Protein AF-A0A1Q7CEX9-F1 (afdb_monomer)

pLDDT: mean 80.04, std 9.86, range [51.94, 96.25]

Sequence (134 aa):
MFSAMLLAISIVALSQFALYYWRAVLAGVAAQPVSDRVLVAAQVENGRLTPQHFQTLAGLHDLTPDLYPNRSGLGLVRAYYRLIQGLDAFLGERIPSLAVWSERERVLCARYAAVQVDRRLQANLDLAASLRSC

Structure (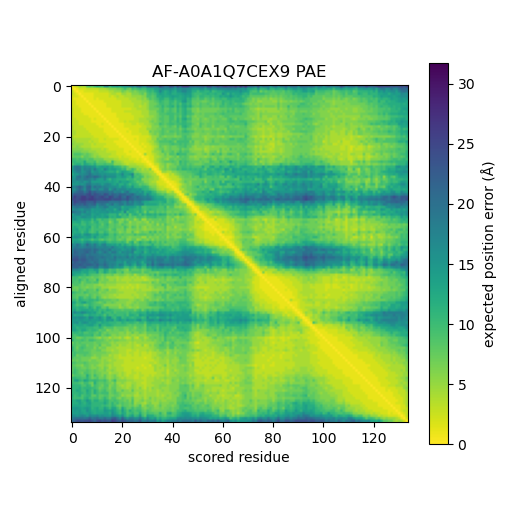mmCIF, N/CA/C/O backbone):
data_AF-A0A1Q7CEX9-F1
#
_entry.id   AF-A0A1Q7CEX9-F1
#
loop_
_atom_site.group_PDB
_atom_site.id
_atom_site.type_symbol
_atom_site.label_atom_id
_atom_site.label_alt_id
_atom_site.label_comp_id
_atom_site.label_asym_id
_atom_site.label_entity_id
_atom_site.label_seq_id
_atom_site.pdbx_PDB_ins_code
_atom_site.Cartn_x
_atom_site.Cartn_y
_atom_site.Cartn_z
_atom_site.occupancy
_atom_site.B_iso_or_equiv
_atom_site.auth_seq_id
_atom_site.auth_comp_id
_atom_site.auth_asym_id
_atom_site.auth_atom_id
_atom_site.pdbx_PDB_model_num
ATOM 1 N N . MET A 1 1 ? 29.657 16.427 -20.398 1.00 74.06 1 MET A N 1
ATOM 2 C CA . MET A 1 1 ? 29.414 14.979 -20.599 1.00 74.06 1 MET A CA 1
ATOM 3 C C . MET A 1 1 ? 29.474 14.207 -19.281 1.00 74.06 1 MET A C 1
ATOM 5 O O . MET A 1 1 ? 28.449 13.683 -18.873 1.00 74.06 1 MET A O 1
ATOM 9 N N . PHE A 1 2 ? 30.599 14.220 -18.556 1.00 90.31 2 PHE A N 1
ATOM 10 C CA . PHE A 1 2 ? 30.759 13.473 -17.293 1.00 90.31 2 PHE A CA 1
ATOM 11 C C . PHE A 1 2 ? 29.749 13.851 -16.190 1.00 90.31 2 PHE A C 1
ATOM 13 O O . PHE A 1 2 ? 29.117 12.981 -15.603 1.00 90.31 2 PHE A O 1
ATOM 20 N N . SER A 1 3 ? 29.514 15.150 -15.970 1.00 92.62 3 SER A N 1
ATOM 21 C CA . SER A 1 3 ? 28.517 15.621 -14.992 1.00 92.62 3 SER A CA 1
ATOM 22 C C . SER A 1 3 ? 27.091 15.145 -15.311 1.00 92.62 3 SER A C 1
ATOM 24 O O . SER A 1 3 ? 26.377 14.720 -14.408 1.00 92.62 3 SER A O 1
ATOM 26 N N . ALA A 1 4 ? 26.698 15.126 -16.590 1.00 94.25 4 ALA A N 1
ATOM 27 C CA . ALA A 1 4 ? 25.381 14.637 -17.001 1.00 94.25 4 ALA A CA 1
ATOM 28 C C . ALA A 1 4 ? 25.223 13.126 -16.750 1.00 94.25 4 ALA A C 1
ATOM 30 O O . ALA A 1 4 ? 24.164 12.686 -16.312 1.00 94.25 4 ALA A O 1
ATOM 31 N N . MET A 1 5 ? 26.283 12.338 -16.965 1.00 95.44 5 MET A N 1
ATOM 32 C CA . MET A 1 5 ? 26.288 10.904 -16.652 1.00 95.44 5 MET A CA 1
ATOM 33 C C . MET A 1 5 ? 26.178 10.646 -15.148 1.00 95.44 5 MET A C 1
ATOM 35 O O . MET A 1 5 ? 25.367 9.822 -14.732 1.00 95.44 5 MET A O 1
ATOM 39 N N . LEU A 1 6 ? 26.937 11.378 -14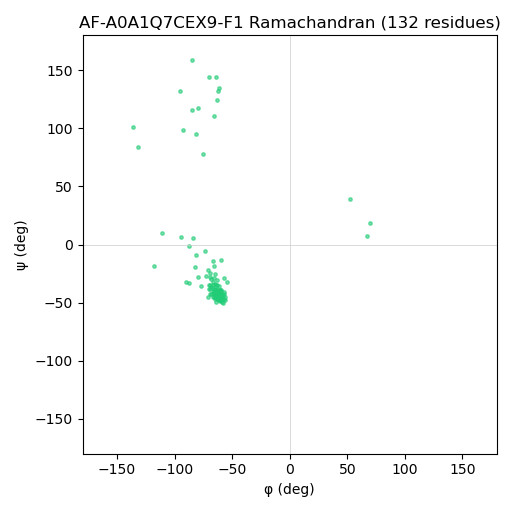.326 1.00 95.69 6 LEU A N 1
ATOM 40 C CA . LEU A 1 6 ? 26.837 11.270 -12.869 1.00 95.69 6 LEU A CA 1
ATOM 41 C C . LEU A 1 6 ? 25.445 11.651 -12.363 1.00 95.69 6 LEU A C 1
ATOM 43 O O . LEU A 1 6 ? 24.894 10.956 -11.510 1.00 95.69 6 LEU A O 1
ATOM 47 N N . LEU A 1 7 ? 24.858 12.718 -12.911 1.00 95.06 7 LEU A N 1
ATOM 48 C CA . LEU A 1 7 ? 23.496 13.127 -12.581 1.00 95.06 7 LEU A CA 1
ATOM 49 C C . LEU A 1 7 ? 22.489 12.025 -12.936 1.00 95.06 7 LEU A C 1
ATOM 51 O O . LEU A 1 7 ? 21.671 11.658 -12.097 1.00 95.06 7 LEU A O 1
ATOM 55 N N . ALA A 1 8 ? 22.582 11.453 -14.139 1.00 96.00 8 ALA A N 1
ATOM 56 C CA . ALA A 1 8 ? 21.698 10.376 -14.577 1.00 96.00 8 ALA A CA 1
ATOM 57 C C . ALA A 1 8 ? 21.804 9.139 -13.671 1.00 96.00 8 ALA A C 1
ATOM 59 O O . ALA A 1 8 ? 20.785 8.628 -13.211 1.00 96.00 8 ALA A O 1
ATOM 60 N N . ILE A 1 9 ? 23.024 8.696 -13.351 1.00 95.56 9 ILE A N 1
ATOM 61 C CA . ILE A 1 9 ? 23.251 7.556 -12.450 1.00 95.56 9 ILE A CA 1
ATOM 62 C C . ILE A 1 9 ? 22.683 7.851 -11.059 1.00 95.56 9 ILE A C 1
ATOM 64 O O . ILE A 1 9 ? 22.029 6.993 -10.472 1.00 95.56 9 ILE A O 1
ATOM 68 N N . SER A 1 10 ? 22.873 9.070 -10.554 1.00 95.25 10 SER A N 1
ATOM 69 C CA . SER A 1 10 ? 22.363 9.477 -9.241 1.00 95.25 10 SER A CA 1
ATOM 70 C C . SER A 1 10 ? 20.834 9.465 -9.201 1.00 95.25 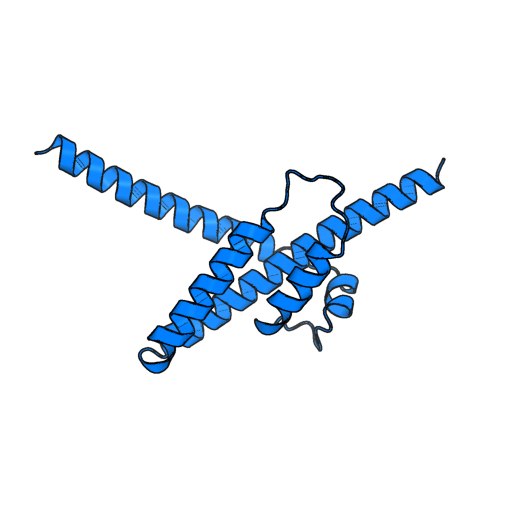10 SER A C 1
ATOM 72 O O . SER A 1 10 ? 20.251 8.966 -8.243 1.00 95.25 10 SER A O 1
ATOM 74 N N . ILE A 1 11 ? 20.173 9.951 -10.257 1.00 96.25 11 ILE A N 1
ATOM 75 C CA . ILE A 1 11 ? 18.708 9.916 -10.388 1.00 96.25 11 ILE A CA 1
ATOM 76 C C . ILE A 1 11 ? 18.202 8.468 -10.436 1.00 96.25 11 ILE A C 1
ATOM 78 O O . ILE A 1 11 ? 17.238 8.120 -9.749 1.00 96.25 11 ILE A O 1
ATOM 82 N N . VAL A 1 12 ? 18.857 7.600 -11.210 1.00 95.88 12 VAL A N 1
ATOM 83 C CA . VAL A 1 12 ? 18.494 6.177 -11.286 1.00 95.88 12 VAL A CA 1
ATOM 84 C C . VAL A 1 12 ? 18.686 5.495 -9.928 1.00 95.88 12 VAL A C 1
ATOM 86 O O . VAL A 1 12 ? 17.789 4.800 -9.463 1.00 95.88 12 VAL A O 1
ATOM 89 N N . ALA A 1 13 ? 19.801 5.739 -9.243 1.00 94.50 13 ALA A N 1
ATOM 90 C CA . ALA A 1 13 ? 20.061 5.163 -7.927 1.00 94.50 13 ALA A CA 1
ATOM 91 C C . ALA A 1 13 ? 19.054 5.651 -6.868 1.00 94.50 13 ALA A C 1
ATOM 93 O O . ALA A 1 13 ? 18.508 4.844 -6.116 1.00 94.50 13 ALA A O 1
ATOM 94 N N . LEU A 1 14 ? 18.753 6.954 -6.840 1.00 94.69 14 LEU A N 1
ATOM 95 C CA . LEU A 1 14 ? 17.771 7.537 -5.919 1.00 94.69 14 LEU A CA 1
ATOM 96 C C . LEU A 1 14 ? 16.360 7.003 -6.171 1.00 94.69 14 LEU A C 1
ATOM 98 O O . LEU A 1 14 ? 15.654 6.672 -5.221 1.00 94.69 14 LEU A O 1
ATOM 102 N N . SER A 1 15 ? 15.950 6.885 -7.435 1.00 92.69 15 SER A N 1
ATOM 103 C CA . SER A 1 15 ? 14.636 6.332 -7.779 1.00 92.69 15 SER A CA 1
ATOM 104 C C . SER A 1 15 ? 14.518 4.855 -7.401 1.00 92.69 15 SER A C 1
ATOM 106 O O . SER A 1 15 ? 13.513 4.463 -6.808 1.00 92.69 15 SER A O 1
ATOM 108 N N . GLN A 1 16 ? 15.555 4.046 -7.645 1.00 92.06 16 GLN A N 1
ATOM 109 C CA . GLN A 1 16 ? 15.599 2.656 -7.184 1.00 92.06 16 GLN A CA 1
ATOM 110 C C . GLN A 1 16 ? 15.482 2.571 -5.661 1.00 92.06 16 GLN A C 1
ATOM 112 O O . GLN A 1 16 ? 14.635 1.838 -5.153 1.00 92.06 16 GLN A O 1
ATOM 117 N N . PHE A 1 17 ? 16.285 3.351 -4.932 1.00 93.00 17 PHE A N 1
ATOM 118 C CA . PHE A 1 17 ? 16.232 3.388 -3.473 1.00 93.00 17 PHE A CA 1
ATOM 119 C C . PHE A 1 17 ? 14.837 3.769 -2.967 1.00 93.00 17 PHE A C 1
ATOM 121 O O . PHE A 1 17 ? 14.290 3.078 -2.111 1.00 93.00 17 PHE A O 1
ATOM 128 N N . ALA A 1 18 ? 14.233 4.816 -3.532 1.00 88.06 18 ALA A N 1
ATOM 129 C CA . ALA A 1 18 ? 12.900 5.266 -3.151 1.00 88.06 18 ALA A CA 1
ATOM 130 C C . ALA A 1 18 ? 11.838 4.175 -3.368 1.00 88.06 18 ALA A C 1
ATOM 132 O O . ALA A 1 18 ? 11.019 3.934 -2.482 1.00 88.06 18 ALA A O 1
ATOM 133 N N . LEU A 1 19 ? 11.878 3.476 -4.508 1.00 86.81 19 LEU A N 1
ATOM 134 C CA . LEU A 1 19 ? 10.951 2.384 -4.813 1.00 86.81 19 LEU A CA 1
ATOM 135 C C . LEU A 1 19 ? 11.126 1.198 -3.857 1.00 86.81 19 LEU A C 1
ATOM 137 O O . LEU A 1 19 ? 10.138 0.696 -3.320 1.00 86.81 19 LEU A O 1
ATOM 141 N N . TYR A 1 20 ? 12.364 0.765 -3.608 1.00 88.25 20 TYR A N 1
ATOM 142 C CA . TYR A 1 20 ? 12.632 -0.343 -2.690 1.00 88.25 20 TYR A CA 1
ATOM 143 C C . TYR A 1 20 ? 12.263 0.001 -1.250 1.00 88.25 20 TYR A C 1
ATOM 145 O O . TYR A 1 20 ? 11.634 -0.813 -0.573 1.00 88.25 20 TYR A O 1
ATOM 153 N N . TYR A 1 21 ? 12.597 1.211 -0.800 1.00 88.38 21 TYR A N 1
ATOM 154 C CA . TYR A 1 21 ? 12.232 1.701 0.523 1.00 88.38 21 TYR A CA 1
ATOM 155 C C . TYR A 1 21 ? 10.712 1.754 0.693 1.00 88.38 21 TYR A C 1
ATOM 157 O O . TYR A 1 21 ? 10.181 1.209 1.659 1.00 88.38 21 TYR A O 1
ATOM 165 N N . TRP A 1 22 ? 9.997 2.330 -0.277 1.00 84.50 22 TRP A N 1
ATOM 166 C CA . TRP A 1 22 ? 8.535 2.374 -0.269 1.00 84.50 22 TRP A CA 1
ATOM 167 C C . TRP A 1 22 ? 7.926 0.974 -0.163 1.00 84.50 22 TRP A C 1
ATOM 169 O O . TRP A 1 22 ? 7.063 0.730 0.682 1.00 84.50 22 TRP A O 1
ATOM 179 N N . ARG A 1 23 ? 8.408 0.027 -0.976 1.00 84.75 23 ARG A N 1
ATOM 180 C CA . ARG A 1 23 ? 7.911 -1.354 -0.962 1.00 84.75 23 ARG A CA 1
ATOM 181 C C . ARG A 1 23 ? 8.204 -2.055 0.363 1.00 84.75 23 ARG A C 1
ATOM 183 O O . ARG A 1 23 ? 7.356 -2.791 0.860 1.00 84.75 23 ARG A O 1
ATOM 190 N N . ALA A 1 24 ? 9.372 -1.803 0.954 1.00 86.19 24 ALA A N 1
ATOM 191 C CA . ALA A 1 24 ? 9.735 -2.326 2.267 1.00 86.19 24 ALA A CA 1
ATOM 192 C C . ALA A 1 24 ? 8.815 -1.779 3.369 1.00 86.19 24 ALA A C 1
ATOM 194 O O . ALA A 1 24 ? 8.343 -2.548 4.202 1.00 86.19 24 ALA A O 1
ATOM 195 N N . VAL A 1 25 ? 8.491 -0.482 3.343 1.00 85.00 25 VAL A N 1
ATOM 196 C CA . VAL A 1 25 ? 7.532 0.128 4.278 1.00 85.00 25 VAL A CA 1
ATOM 197 C C . VAL A 1 25 ? 6.133 -0.462 4.095 1.00 85.00 25 VAL A C 1
ATOM 199 O O . VAL A 1 25 ? 5.493 -0.829 5.079 1.00 85.00 25 VAL A O 1
ATOM 202 N N . LEU A 1 26 ? 5.663 -0.604 2.852 1.00 82.81 26 LEU A N 1
ATOM 203 C CA . LEU A 1 26 ? 4.348 -1.174 2.549 1.00 82.81 26 LEU A CA 1
ATOM 204 C C . LEU A 1 26 ? 4.245 -2.618 3.057 1.00 82.81 26 LEU A C 1
ATOM 206 O O . LEU A 1 26 ? 3.295 -2.954 3.764 1.00 82.81 26 LEU A O 1
ATOM 210 N N . ALA A 1 27 ? 5.255 -3.443 2.772 1.00 84.38 27 ALA A N 1
ATOM 211 C CA . ALA A 1 27 ? 5.338 -4.814 3.264 1.00 84.38 27 ALA A CA 1
ATOM 212 C C . ALA A 1 27 ? 5.451 -4.879 4.796 1.00 84.38 27 ALA A C 1
ATOM 214 O O . ALA A 1 27 ? 4.814 -5.726 5.418 1.00 84.38 27 ALA A O 1
ATOM 215 N N . GLY A 1 28 ? 6.207 -3.967 5.411 1.00 82.62 28 GLY A N 1
ATOM 216 C CA . GLY A 1 28 ? 6.353 -3.880 6.863 1.00 82.62 28 GLY A CA 1
ATOM 217 C C . GLY A 1 28 ? 5.040 -3.543 7.569 1.00 82.62 28 GLY A C 1
ATOM 218 O O . GLY A 1 28 ? 4.703 -4.168 8.570 1.00 82.62 28 GLY A O 1
ATOM 219 N N . VAL A 1 29 ? 4.253 -2.612 7.023 1.00 81.00 29 VAL A N 1
ATOM 220 C CA . VAL A 1 29 ? 2.912 -2.310 7.547 1.00 81.00 29 VAL A CA 1
ATOM 221 C C . VAL A 1 29 ? 1.962 -3.481 7.304 1.00 81.00 29 VAL A C 1
ATOM 223 O O . VAL A 1 29 ? 1.240 -3.866 8.213 1.00 81.00 29 VAL A O 1
ATOM 226 N N . ALA A 1 30 ? 1.995 -4.100 6.122 1.00 78.31 30 ALA A N 1
ATOM 227 C CA . ALA A 1 30 ? 1.164 -5.262 5.799 1.00 78.31 30 ALA A CA 1
ATOM 228 C C . ALA A 1 30 ? 1.495 -6.523 6.626 1.00 78.31 30 ALA A C 1
ATOM 230 O O . ALA A 1 30 ? 0.683 -7.446 6.672 1.00 78.31 30 ALA A O 1
ATOM 231 N N . ALA A 1 31 ? 2.674 -6.584 7.252 1.00 79.06 31 ALA A N 1
ATOM 232 C CA . ALA A 1 31 ? 3.074 -7.659 8.158 1.00 79.06 31 ALA A CA 1
ATOM 233 C C . ALA A 1 31 ? 2.528 -7.486 9.585 1.00 79.06 31 ALA A C 1
ATOM 235 O O . ALA A 1 31 ? 2.664 -8.396 10.403 1.00 79.06 31 ALA A O 1
ATOM 236 N N . GLN A 1 32 ? 1.929 -6.336 9.904 1.00 78.75 32 GLN A N 1
ATOM 237 C CA . GLN A 1 32 ? 1.341 -6.111 11.219 1.00 78.75 32 GLN A CA 1
ATOM 238 C C . GLN A 1 32 ? 0.084 -6.967 11.408 1.00 78.75 32 GLN A C 1
ATOM 240 O O . GLN A 1 32 ? -0.662 -7.182 10.447 1.00 78.75 32 GLN A O 1
ATOM 245 N N . PRO A 1 33 ? -0.157 -7.468 12.633 1.00 69.88 33 PRO A N 1
ATOM 246 C CA . PRO A 1 33 ? -1.352 -8.245 12.917 1.00 69.88 33 PRO A CA 1
ATOM 247 C C . PRO A 1 33 ? -2.592 -7.371 12.707 1.00 69.88 33 PRO A C 1
ATOM 249 O O . PRO A 1 33 ? -2.648 -6.237 13.179 1.00 69.88 33 PRO A O 1
ATOM 252 N N . VAL A 1 34 ? -3.570 -7.909 11.982 1.00 70.50 34 VAL A N 1
ATOM 253 C CA . VAL A 1 34 ? -4.884 -7.290 11.772 1.00 70.50 34 VAL A CA 1
ATOM 254 C C . VAL A 1 34 ? -5.838 -7.876 12.804 1.00 70.50 34 VAL A C 1
ATOM 256 O O . VAL A 1 34 ? -5.871 -9.097 12.960 1.00 70.50 34 VAL A O 1
ATOM 259 N N . SER A 1 35 ? -6.615 -7.042 13.499 1.00 71.00 35 SER A N 1
ATOM 260 C CA . SER A 1 35 ? -7.616 -7.548 14.441 1.00 71.00 35 SER A CA 1
ATOM 261 C C . SER A 1 35 ? -8.718 -8.368 13.751 1.00 71.00 35 SER A C 1
ATOM 263 O O . SER A 1 35 ? -9.183 -8.035 12.654 1.00 71.00 35 SER A O 1
ATOM 265 N N . ASP A 1 36 ? -9.202 -9.416 14.428 1.00 68.19 36 ASP A N 1
ATOM 266 C CA . ASP A 1 36 ? -10.283 -10.278 13.921 1.00 68.19 36 ASP A CA 1
ATOM 267 C C . ASP A 1 36 ? -11.561 -9.490 13.597 1.00 68.19 36 ASP A C 1
ATOM 269 O O . ASP A 1 36 ? -12.304 -9.839 12.684 1.00 68.19 36 ASP A O 1
ATOM 273 N N . ARG A 1 37 ? -11.798 -8.369 14.290 1.00 66.56 37 ARG A N 1
ATOM 274 C CA . ARG A 1 37 ? -12.960 -7.498 14.054 1.00 66.56 37 ARG A CA 1
ATOM 275 C C . ARG A 1 37 ? -12.946 -6.886 12.656 1.00 66.56 37 ARG A C 1
ATOM 277 O O . ARG A 1 37 ? -13.997 -6.791 12.027 1.00 66.56 37 ARG A O 1
ATOM 284 N N . VAL A 1 38 ? -11.772 -6.502 12.157 1.00 67.38 38 VAL A N 1
ATOM 285 C CA . VAL A 1 38 ? -11.622 -5.929 10.811 1.00 67.38 38 VAL A CA 1
ATOM 286 C C . VAL A 1 38 ? -11.683 -7.012 9.740 1.00 67.38 38 VAL A C 1
ATOM 288 O O . VAL A 1 38 ? -12.274 -6.790 8.686 1.00 67.38 38 VAL A O 1
ATOM 291 N N . LEU A 1 39 ? -11.146 -8.200 10.021 1.00 68.06 39 LEU A N 1
ATOM 292 C CA . LEU A 1 39 ? -11.259 -9.363 9.134 1.00 68.06 39 LEU A CA 1
ATOM 293 C C . LEU A 1 39 ? -12.721 -9.804 8.956 1.00 68.06 39 LEU A C 1
ATOM 295 O O . LEU A 1 39 ? -13.154 -10.044 7.828 1.00 68.06 39 LEU A O 1
ATOM 299 N N . VAL A 1 40 ? -13.500 -9.825 10.042 1.00 68.50 40 VAL A N 1
ATOM 300 C CA . VAL A 1 40 ? -14.944 -10.113 10.014 1.00 68.50 40 VAL A CA 1
ATOM 301 C C . VAL A 1 40 ? -15.717 -9.005 9.291 1.00 68.50 40 VAL A C 1
ATOM 303 O O . VAL A 1 40 ? -16.540 -9.304 8.428 1.00 68.50 40 VAL A O 1
ATOM 306 N N . ALA A 1 41 ? -15.429 -7.728 9.575 1.00 63.66 41 ALA A N 1
ATOM 307 C CA . ALA A 1 41 ? -16.088 -6.595 8.915 1.00 63.66 41 ALA A CA 1
ATOM 308 C C . ALA A 1 41 ? -15.810 -6.534 7.402 1.00 63.66 41 ALA A C 1
ATOM 310 O O . ALA A 1 41 ? -16.658 -6.095 6.629 1.00 63.66 41 ALA A O 1
ATOM 311 N N . ALA A 1 42 ? -14.641 -7.004 6.969 1.00 62.47 42 ALA A N 1
ATOM 312 C CA . ALA A 1 42 ? -14.261 -7.093 5.563 1.00 62.47 42 ALA A CA 1
ATOM 313 C C . ALA A 1 42 ? -14.777 -8.362 4.854 1.00 62.47 42 ALA A C 1
ATOM 315 O O . ALA A 1 42 ? -14.425 -8.587 3.694 1.00 62.47 42 ALA A O 1
ATOM 316 N N . GLN A 1 43 ? -15.594 -9.177 5.539 1.00 60.28 43 GLN A N 1
ATOM 317 C CA . GLN A 1 43 ? -16.114 -10.461 5.057 1.00 60.28 43 GLN A CA 1
ATOM 318 C C . GLN A 1 43 ? -15.009 -11.399 4.546 1.00 60.28 43 GLN A C 1
ATOM 320 O O . GLN A 1 43 ? -15.162 -12.077 3.530 1.00 60.28 43 GLN A O 1
ATOM 325 N N . VAL A 1 44 ? -13.863 -11.426 5.232 1.00 63.44 44 VAL A N 1
ATOM 326 C CA . VAL A 1 44 ? -12.761 -12.323 4.875 1.00 63.44 44 VAL A CA 1
ATOM 327 C C . VAL A 1 44 ? -13.057 -13.707 5.447 1.00 63.44 44 VAL A C 1
ATOM 329 O O . VAL A 1 44 ? -12.750 -14.002 6.602 1.00 63.44 44 VAL A O 1
ATOM 332 N N . GLU A 1 45 ? -13.648 -14.576 4.630 1.00 51.94 45 GLU A N 1
ATOM 333 C CA . GLU A 1 45 ? -13.824 -15.989 4.965 1.00 51.94 45 GLU A CA 1
ATOM 334 C C . GLU A 1 45 ? -12.441 -16.657 5.115 1.00 51.94 45 GLU A C 1
ATOM 336 O O . GLU A 1 45 ? -11.598 -16.610 4.217 1.00 51.94 45 GLU A O 1
ATOM 341 N N . ASN A 1 46 ? -12.183 -17.281 6.269 1.00 53.25 46 ASN A N 1
ATOM 342 C CA . ASN A 1 46 ? -10.962 -18.047 6.582 1.00 53.25 46 ASN A CA 1
ATOM 343 C C . ASN A 1 46 ? -9.649 -17.252 6.752 1.00 53.25 46 ASN A C 1
ATOM 345 O O . ASN A 1 46 ? -8.567 -17.832 6.655 1.00 53.25 46 ASN A O 1
ATOM 349 N N . GLY A 1 47 ? -9.697 -15.934 6.980 1.00 59.28 47 GLY A N 1
ATOM 350 C CA . GLY A 1 47 ? -8.488 -15.124 7.225 1.00 59.28 47 GLY A CA 1
ATOM 351 C C . GLY A 1 47 ? -7.545 -14.985 6.015 1.00 59.28 47 GLY A C 1
ATOM 352 O O . GLY A 1 47 ? -6.447 -14.429 6.128 1.00 59.28 47 GLY A O 1
ATOM 353 N N . ARG A 1 48 ? -7.956 -15.469 4.834 1.00 61.12 48 ARG A N 1
ATOM 354 C CA . ARG A 1 48 ? -7.200 -15.353 3.582 1.00 61.12 48 ARG A CA 1
ATOM 355 C C . ARG A 1 48 ? -7.643 -14.106 2.830 1.00 61.12 48 ARG A C 1
ATOM 357 O O . ARG A 1 48 ? -8.634 -14.109 2.113 1.00 61.12 48 ARG A O 1
ATOM 364 N N . LEU A 1 49 ? -6.866 -13.039 2.969 1.00 68.00 49 LEU A N 1
ATOM 365 C CA . LEU A 1 49 ? -7.052 -11.813 2.196 1.00 68.00 49 LEU A CA 1
ATOM 366 C C . LEU A 1 49 ? -6.773 -12.078 0.711 1.00 68.00 49 LEU A C 1
ATOM 368 O O . LEU A 1 49 ? -5.634 -12.315 0.316 1.00 68.00 49 LEU A O 1
ATOM 372 N N . THR A 1 50 ? -7.824 -12.035 -0.099 1.00 72.88 50 THR A N 1
ATOM 373 C CA . THR A 1 50 ? -7.759 -11.950 -1.560 1.00 72.88 50 THR A CA 1
ATOM 374 C C . THR A 1 50 ? -7.619 -10.491 -2.031 1.00 72.88 50 THR A C 1
ATOM 376 O O . THR A 1 50 ? -7.999 -9.560 -1.310 1.00 72.88 50 THR A O 1
ATOM 379 N N . PRO A 1 51 ? -7.114 -10.253 -3.256 1.00 69.75 51 PRO A N 1
ATOM 380 C CA . PRO A 1 51 ? -7.015 -8.915 -3.848 1.00 69.75 51 PRO A CA 1
ATOM 381 C C . PRO A 1 51 ? -8.335 -8.149 -3.891 1.00 69.75 51 PRO A C 1
ATOM 383 O O . PRO A 1 51 ? -8.351 -6.924 -3.807 1.00 69.75 51 PRO A O 1
ATOM 386 N N . GLN A 1 52 ? -9.445 -8.870 -4.049 1.00 73.12 52 GLN A N 1
ATOM 387 C CA . GLN A 1 52 ? -10.777 -8.305 -4.253 1.00 73.12 52 GLN A CA 1
ATOM 388 C C . GLN A 1 52 ? -11.258 -7.549 -3.007 1.00 73.12 52 GLN A C 1
ATOM 390 O O . GLN A 1 52 ? -11.885 -6.497 -3.132 1.00 73.12 52 GLN A O 1
ATOM 395 N N . HIS A 1 53 ? -10.850 -7.991 -1.811 1.00 75.56 53 HIS A N 1
ATOM 396 C CA . HIS A 1 53 ? -11.182 -7.306 -0.560 1.00 75.56 53 HIS A CA 1
ATOM 397 C C . HIS A 1 53 ? -10.523 -5.931 -0.423 1.00 75.56 53 HIS A C 1
ATOM 399 O O . HIS A 1 53 ? -10.947 -5.155 0.430 1.00 75.56 53 HIS A O 1
ATOM 405 N N . PHE A 1 54 ? -9.525 -5.581 -1.249 1.00 77.44 54 PHE A N 1
ATOM 406 C CA . PHE A 1 54 ? -8.921 -4.248 -1.202 1.00 77.44 54 PHE A CA 1
ATOM 407 C C . PHE A 1 54 ? -9.961 -3.144 -1.418 1.00 77.44 54 PHE A C 1
ATOM 409 O O . PHE A 1 54 ? -9.917 -2.134 -0.724 1.00 77.44 54 PHE A O 1
ATOM 416 N N . GLN A 1 55 ? -10.910 -3.325 -2.343 1.00 77.12 55 GLN A N 1
ATOM 417 C CA . GLN A 1 55 ? -11.935 -2.310 -2.607 1.00 77.12 55 GLN A CA 1
ATOM 418 C C . GLN A 1 55 ? -12.914 -2.176 -1.438 1.00 77.12 55 GLN A C 1
ATOM 420 O O . GLN A 1 55 ? -13.217 -1.058 -1.028 1.00 77.12 55 GLN A O 1
ATOM 425 N N . THR A 1 56 ? -13.339 -3.298 -0.855 1.00 78.50 56 THR A N 1
ATOM 426 C CA . THR A 1 56 ? -14.207 -3.322 0.330 1.00 78.50 56 THR A CA 1
ATOM 427 C C . THR A 1 56 ? -13.526 -2.667 1.531 1.00 78.50 56 THR A C 1
ATOM 429 O O . THR A 1 56 ? -14.113 -1.812 2.187 1.00 78.50 56 THR A O 1
ATOM 432 N N . LEU A 1 57 ? -12.255 -2.996 1.780 1.00 79.06 57 LEU A N 1
ATOM 433 C CA . LEU A 1 57 ? -11.447 -2.407 2.851 1.00 79.06 57 LEU A CA 1
ATOM 434 C C . LEU A 1 57 ? -11.175 -0.920 2.624 1.00 79.06 57 LEU A C 1
ATOM 436 O O . LEU A 1 57 ? -11.212 -0.130 3.562 1.00 79.06 57 LEU A O 1
ATOM 440 N N . ALA A 1 58 ? -10.927 -0.523 1.378 1.00 77.00 58 ALA A N 1
ATOM 441 C CA . ALA A 1 58 ? -10.769 0.872 1.003 1.00 77.00 58 ALA A CA 1
ATOM 442 C C . ALA A 1 58 ? -12.072 1.664 1.208 1.00 77.00 58 ALA A C 1
ATOM 444 O O . ALA A 1 58 ? -12.014 2.787 1.697 1.00 77.00 58 ALA A O 1
ATOM 445 N N . GLY A 1 59 ? -13.232 1.076 0.902 1.00 76.44 59 GLY A N 1
ATOM 446 C CA . GLY A 1 59 ? -14.535 1.672 1.205 1.00 76.44 59 GLY A CA 1
ATOM 447 C C . GLY A 1 59 ? -14.794 1.775 2.710 1.00 76.44 59 GLY A C 1
ATOM 448 O O . GLY A 1 59 ? -15.224 2.817 3.192 1.00 76.44 59 GLY A O 1
ATOM 449 N N . LEU A 1 60 ? -14.448 0.739 3.478 1.00 76.62 60 LEU A N 1
ATOM 450 C CA . LEU A 1 60 ? -14.552 0.748 4.940 1.00 76.62 60 LEU A CA 1
ATOM 451 C C . LEU A 1 60 ? -13.633 1.802 5.582 1.00 76.62 60 LEU A C 1
ATOM 453 O O . LEU A 1 60 ? -13.994 2.436 6.574 1.00 76.62 60 LEU A O 1
ATOM 457 N N . HIS A 1 61 ? -12.462 2.032 4.986 1.00 77.12 61 HIS A N 1
ATOM 458 C CA . HIS A 1 61 ? -11.556 3.108 5.373 1.00 77.12 61 HIS A CA 1
ATOM 459 C C . HIS A 1 61 ? -12.150 4.496 5.115 1.00 77.12 61 HIS A C 1
ATOM 461 O O . HIS A 1 61 ? -11.962 5.387 5.941 1.00 77.12 61 HIS A O 1
ATOM 467 N N . ASP A 1 62 ? -12.861 4.670 3.998 1.00 76.69 62 ASP A N 1
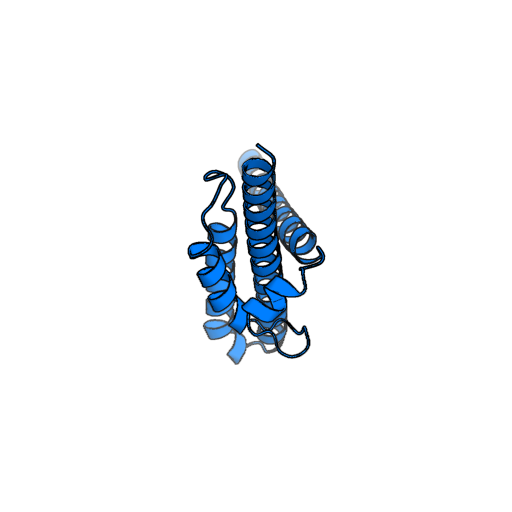ATOM 468 C CA . ASP A 1 62 ? -13.518 5.931 3.639 1.00 76.69 62 ASP A CA 1
ATOM 469 C C . ASP A 1 62 ? -14.761 6.191 4.523 1.00 76.69 62 ASP A C 1
ATOM 471 O O . ASP A 1 62 ? -15.100 7.342 4.787 1.00 76.69 62 ASP A O 1
ATOM 475 N N . LEU A 1 63 ? -15.406 5.133 5.034 1.00 75.25 63 LEU A N 1
ATOM 476 C CA . LEU A 1 63 ? -16.534 5.210 5.975 1.00 75.25 63 LEU A CA 1
ATOM 477 C C . LEU A 1 63 ? -16.106 5.463 7.430 1.00 75.25 63 LEU A C 1
ATOM 479 O O . LEU A 1 63 ? -16.879 6.024 8.205 1.00 75.25 63 LEU A O 1
ATOM 483 N N . THR A 1 64 ? -14.899 5.042 7.824 1.00 70.06 64 THR A N 1
ATOM 484 C CA . THR A 1 64 ? -14.390 5.260 9.186 1.00 70.06 64 THR A CA 1
ATOM 485 C C . THR A 1 64 ? -13.862 6.693 9.329 1.00 70.06 64 THR A C 1
ATOM 487 O O . THR A 1 64 ? -12.879 7.032 8.660 1.00 70.06 64 THR A O 1
ATOM 490 N N . PRO A 1 65 ? -14.445 7.533 10.209 1.00 68.00 65 PRO A N 1
ATOM 491 C CA . PRO A 1 65 ? -14.013 8.916 10.370 1.00 68.00 65 PRO A CA 1
ATOM 492 C C . PRO A 1 65 ? -12.555 8.989 10.838 1.00 68.00 65 PRO A C 1
ATOM 494 O O . PRO A 1 65 ? -12.122 8.259 11.736 1.00 68.00 65 PRO A O 1
ATOM 497 N N . ASP A 1 66 ? -11.790 9.870 10.193 1.00 70.06 66 ASP A N 1
ATOM 498 C CA . ASP A 1 66 ? -10.383 10.085 10.508 1.00 70.06 66 ASP A CA 1
ATOM 499 C C . ASP A 1 66 ? -10.249 11.085 11.660 1.00 70.06 66 ASP A C 1
ATOM 501 O O . ASP A 1 66 ? -10.606 12.253 11.519 1.00 70.06 66 ASP A O 1
ATOM 505 N N . LEU A 1 67 ? -9.710 10.637 12.796 1.00 65.38 67 LEU A N 1
ATOM 506 C CA . LEU A 1 67 ? -9.357 11.533 13.902 1.00 65.38 67 LEU A CA 1
ATOM 507 C C . LEU A 1 67 ? -8.131 12.398 13.568 1.00 65.38 67 LEU A C 1
ATOM 509 O O . LEU A 1 67 ? -7.933 13.442 14.185 1.00 65.38 67 LEU A O 1
ATOM 513 N N . TYR A 1 68 ? -7.298 11.973 12.608 1.00 66.31 68 TYR A N 1
ATOM 514 C CA . TYR A 1 68 ? -6.043 12.633 12.250 1.00 66.31 68 TYR A CA 1
ATOM 515 C C . TYR A 1 68 ? -5.935 12.811 10.726 1.00 66.31 68 TYR A C 1
ATOM 517 O O . TYR A 1 68 ? -5.244 12.030 10.065 1.00 66.31 68 TYR A O 1
ATOM 525 N N . PRO A 1 69 ? -6.523 13.884 10.158 1.00 59.91 69 PRO A N 1
ATOM 526 C CA . PRO A 1 69 ? -6.705 14.058 8.709 1.00 59.91 69 PRO A CA 1
ATOM 527 C C . PRO A 1 69 ? -5.409 14.068 7.878 1.00 59.91 69 PRO A C 1
ATOM 529 O O . PRO A 1 69 ? -5.453 13.939 6.658 1.00 59.91 69 PRO A O 1
ATOM 532 N N . ASN A 1 70 ? -4.238 14.188 8.512 1.00 57.28 70 ASN A N 1
ATOM 533 C CA . ASN A 1 70 ? -2.945 14.285 7.834 1.00 57.28 70 ASN A CA 1
ATOM 534 C C . ASN A 1 70 ? -2.202 12.937 7.676 1.00 57.28 70 ASN A C 1
ATOM 536 O O . ASN A 1 70 ? -1.046 12.918 7.263 1.00 57.28 70 ASN A O 1
ATOM 540 N N . ARG A 1 71 ? -2.819 11.797 8.036 1.00 59.34 71 ARG A N 1
ATOM 541 C CA . ARG A 1 71 ? -2.170 10.463 8.009 1.00 59.34 71 ARG A CA 1
ATOM 542 C C . ARG A 1 71 ? -2.698 9.496 6.940 1.00 59.34 71 ARG A C 1
ATOM 544 O O . ARG A 1 71 ? -2.326 8.320 6.948 1.00 59.34 71 ARG A O 1
ATOM 551 N N . SER A 1 72 ? -3.522 9.956 5.999 1.00 60.25 72 SER A N 1
ATOM 552 C CA . SER A 1 72 ? -4.143 9.089 4.985 1.00 60.25 72 SER A CA 1
ATOM 553 C C . SER A 1 72 ? -3.162 8.656 3.878 1.00 60.25 72 SER A C 1
ATOM 555 O O . SER A 1 72 ? -3.165 9.164 2.759 1.00 60.25 72 SER A O 1
ATOM 557 N N . GLY A 1 73 ? -2.307 7.672 4.178 1.00 65.81 73 GLY A N 1
ATOM 558 C CA . GLY A 1 73 ? -1.403 7.026 3.211 1.00 65.81 73 GLY A CA 1
ATOM 559 C C . GLY A 1 73 ? -2.104 6.079 2.226 1.00 65.81 73 GLY A C 1
ATOM 560 O O . GLY A 1 73 ? -1.478 5.569 1.2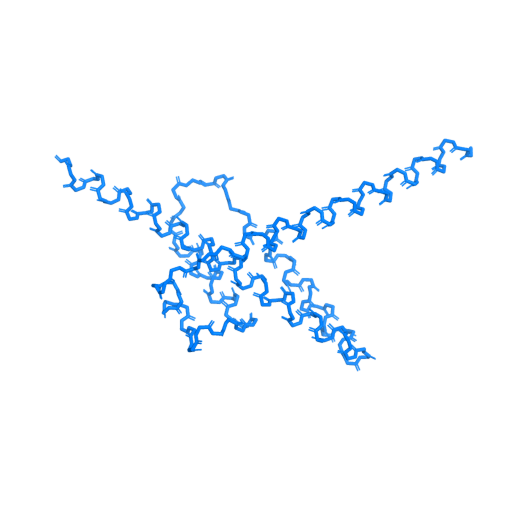95 1.00 65.81 73 GLY A O 1
ATOM 561 N N . LEU A 1 74 ? -3.410 5.843 2.400 1.00 77.44 74 LEU A N 1
ATOM 562 C CA . LEU A 1 74 ? -4.163 4.871 1.607 1.00 77.44 74 LEU A CA 1
ATOM 563 C C . LEU A 1 74 ? -4.347 5.316 0.147 1.00 77.44 74 LEU A C 1
ATOM 565 O O . LEU A 1 74 ? -4.481 4.469 -0.733 1.00 77.44 74 LEU A O 1
ATOM 569 N N . GLY A 1 75 ? -4.297 6.625 -0.130 1.00 78.44 75 GLY A N 1
ATOM 570 C CA . GLY A 1 75 ? -4.409 7.174 -1.486 1.00 78.44 75 GLY A CA 1
ATOM 571 C C . GLY A 1 75 ? -3.279 6.719 -2.417 1.00 78.44 75 GLY A C 1
ATOM 572 O O . GLY A 1 75 ? -3.544 6.266 -3.531 1.00 78.44 75 GLY A O 1
ATOM 573 N N . LEU A 1 76 ? -2.030 6.750 -1.937 1.00 80.12 76 LEU A N 1
ATOM 574 C CA . LEU A 1 76 ? -0.865 6.260 -2.688 1.00 80.12 76 LEU A CA 1
ATOM 575 C C . LEU A 1 76 ? -0.959 4.751 -2.944 1.00 80.12 76 LEU A C 1
ATOM 577 O O . LEU A 1 76 ? -0.718 4.295 -4.061 1.00 80.12 76 LEU A O 1
ATOM 581 N N . VAL A 1 77 ? -1.385 3.978 -1.941 1.00 83.31 77 VAL A N 1
ATOM 582 C CA . VAL A 1 77 ? -1.582 2.525 -2.084 1.00 83.31 77 VAL A CA 1
ATOM 583 C C . VAL A 1 77 ? -2.733 2.208 -3.047 1.00 83.31 77 VAL A C 1
ATOM 585 O O . VAL A 1 77 ? -2.634 1.269 -3.832 1.00 83.31 77 VAL A O 1
ATOM 588 N N . ARG A 1 78 ? -3.796 3.024 -3.075 1.00 82.88 78 ARG A N 1
ATOM 589 C CA . ARG A 1 78 ? -4.910 2.905 -4.032 1.00 82.88 78 ARG A CA 1
ATOM 590 C C . ARG A 1 78 ? -4.457 3.170 -5.468 1.00 82.88 78 ARG A C 1
ATOM 592 O O . ARG A 1 78 ? -4.847 2.426 -6.368 1.00 82.88 78 ARG A O 1
ATOM 599 N N . ALA A 1 79 ? -3.621 4.185 -5.686 1.00 83.19 79 ALA A N 1
ATOM 600 C CA . ALA A 1 79 ? -3.011 4.439 -6.990 1.00 83.19 79 ALA A CA 1
ATOM 601 C C . ALA A 1 79 ? -2.104 3.272 -7.417 1.00 83.19 79 ALA A C 1
ATOM 603 O O . ALA A 1 79 ? -2.207 2.794 -8.546 1.00 83.19 79 ALA A O 1
ATOM 604 N N . TYR A 1 80 ? -1.290 2.755 -6.493 1.00 85.19 80 TYR A N 1
ATOM 605 C CA . TYR A 1 80 ? -0.414 1.611 -6.741 1.00 85.19 80 TYR A CA 1
ATOM 606 C C . TYR A 1 80 ? -1.190 0.336 -7.105 1.00 85.19 80 TYR A C 1
ATOM 608 O O . TYR A 1 80 ? -0.880 -0.309 -8.104 1.00 85.19 80 TYR A O 1
ATOM 616 N N . TYR A 1 81 ? -2.262 0.020 -6.372 1.00 84.50 81 TYR A N 1
ATOM 617 C CA . TYR A 1 81 ? -3.139 -1.113 -6.674 1.00 84.50 81 TYR A CA 1
ATOM 618 C C . TYR A 1 81 ? -3.740 -1.017 -8.084 1.00 84.50 81 TYR A C 1
ATOM 620 O O . TYR A 1 81 ? -3.752 -2.004 -8.818 1.00 84.50 81 TYR A O 1
ATOM 628 N N . ARG A 1 82 ? -4.201 0.176 -8.491 1.00 85.69 82 ARG A N 1
ATOM 629 C CA . ARG A 1 82 ? -4.734 0.405 -9.845 1.00 85.69 82 ARG A CA 1
ATOM 630 C C . ARG A 1 82 ? -3.664 0.246 -10.923 1.00 85.69 82 ARG A C 1
ATOM 632 O O . ARG A 1 82 ? -3.960 -0.322 -11.969 1.00 85.69 82 ARG A O 1
ATOM 639 N N . LEU A 1 83 ? -2.438 0.709 -10.672 1.00 86.00 83 LEU A N 1
ATOM 640 C CA . LEU A 1 83 ? -1.317 0.521 -11.596 1.00 86.00 83 LEU A CA 1
ATOM 641 C C . LEU A 1 83 ? -0.989 -0.962 -11.784 1.00 86.00 83 LEU A C 1
ATOM 643 O O . LEU A 1 83 ? -0.868 -1.406 -12.920 1.00 86.00 83 LEU A O 1
ATOM 647 N N . ILE A 1 84 ? -0.904 -1.735 -10.697 1.00 85.94 84 ILE A N 1
ATOM 648 C CA . ILE A 1 84 ? -0.658 -3.182 -10.777 1.00 85.94 84 ILE A CA 1
ATOM 649 C C . ILE A 1 84 ? -1.800 -3.886 -11.505 1.00 85.94 84 ILE A C 1
ATOM 651 O O . ILE A 1 84 ? -1.543 -4.717 -12.365 1.00 85.94 84 ILE A O 1
ATOM 655 N N . GLN A 1 85 ? -3.052 -3.540 -11.198 1.00 85.12 85 GLN A N 1
ATOM 656 C CA . GLN A 1 85 ? -4.214 -4.111 -11.877 1.00 85.12 85 GLN A CA 1
ATOM 657 C C . GLN A 1 85 ? -4.211 -3.802 -13.381 1.00 85.12 85 GLN A C 1
ATOM 659 O O 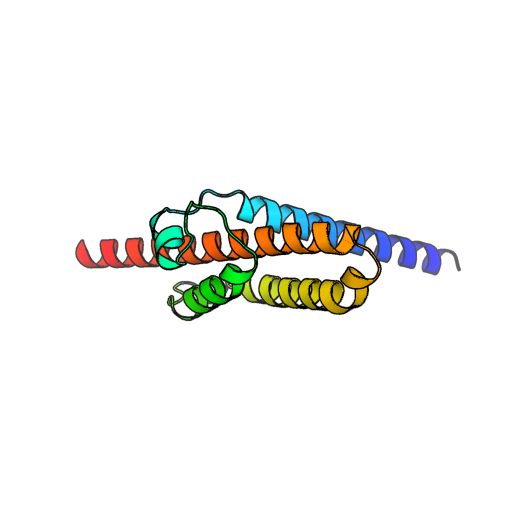. GLN A 1 85 ? -4.540 -4.671 -14.182 1.00 85.12 85 GLN A O 1
ATOM 664 N N . GLY A 1 86 ? -3.825 -2.584 -13.770 1.00 84.69 86 GLY A N 1
ATOM 665 C CA . GLY A 1 86 ? -3.652 -2.221 -15.174 1.00 84.69 86 GLY A CA 1
ATOM 666 C C . GLY A 1 86 ? -2.535 -3.030 -15.830 1.00 84.69 86 GLY A C 1
ATOM 667 O O . GLY A 1 86 ? -2.755 -3.641 -16.869 1.00 84.69 86 GLY A O 1
ATOM 668 N N . LEU A 1 87 ? -1.356 -3.092 -15.203 1.00 85.12 87 LEU A N 1
ATOM 669 C CA . LEU A 1 87 ? -0.224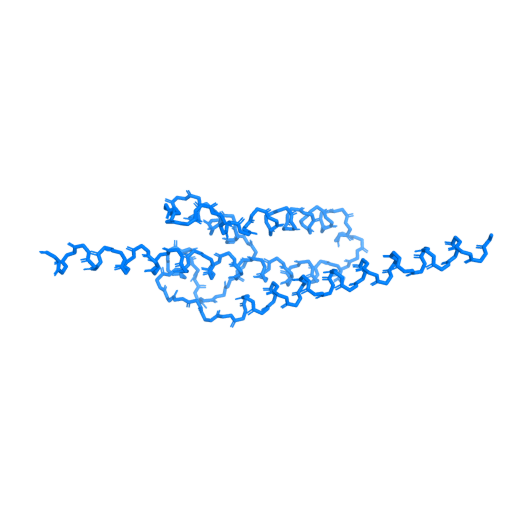 -3.881 -15.703 1.00 85.12 87 LEU A CA 1
ATOM 670 C C . LEU A 1 87 ? -0.593 -5.355 -15.883 1.00 85.12 87 LEU A C 1
ATOM 672 O O . LEU A 1 87 ? -0.249 -5.941 -16.902 1.00 85.12 87 LEU A O 1
ATOM 676 N N . ASP A 1 88 ? -1.321 -5.931 -14.934 1.00 85.81 88 ASP A N 1
ATOM 677 C CA . ASP A 1 88 ? -1.814 -7.304 -14.997 1.00 85.81 88 ASP A CA 1
ATOM 678 C C . ASP A 1 88 ? -2.776 -7.521 -16.174 1.00 85.81 88 ASP A C 1
ATOM 680 O O . ASP A 1 88 ? -2.601 -8.454 -16.949 1.00 85.81 88 ASP A O 1
ATOM 684 N N . ALA A 1 89 ? -3.723 -6.604 -16.391 1.00 83.31 89 ALA A N 1
ATOM 685 C CA . ALA A 1 89 ? -4.648 -6.683 -17.521 1.00 83.31 89 ALA A CA 1
ATOM 686 C C . ALA A 1 89 ? -3.945 -6.556 -18.887 1.00 83.31 89 ALA A C 1
ATOM 688 O O . ALA A 1 89 ? -4.365 -7.181 -19.854 1.00 83.31 89 ALA A O 1
ATOM 689 N N . PHE A 1 90 ? -2.872 -5.762 -18.978 1.00 84.25 90 PHE A N 1
ATOM 690 C CA . PHE A 1 90 ? -2.142 -5.551 -20.235 1.00 84.25 90 PHE A CA 1
ATOM 691 C C . PHE A 1 90 ? -1.045 -6.592 -20.506 1.00 84.25 90 PHE A C 1
ATOM 693 O O . PHE A 1 90 ? -0.753 -6.891 -21.664 1.00 84.25 90 PHE A O 1
ATOM 700 N N . LEU A 1 91 ? -0.384 -7.101 -19.464 1.00 83.00 91 LEU A N 1
ATOM 701 C CA . LEU A 1 91 ? 0.819 -7.936 -19.579 1.00 83.00 91 LEU A CA 1
ATOM 702 C C . LEU A 1 91 ? 0.632 -9.349 -19.018 1.00 83.00 91 LEU A C 1
ATOM 704 O O . LEU A 1 91 ? 1.419 -10.230 -19.365 1.00 83.00 91 LEU A O 1
ATOM 708 N N . GLY A 1 92 ? -0.384 -9.582 -18.186 1.00 74.94 92 GLY A N 1
ATOM 709 C CA . GLY A 1 92 ? -0.651 -10.873 -17.550 1.00 74.94 92 GLY A CA 1
ATOM 710 C C . GLY A 1 92 ? -1.005 -11.967 -18.555 1.00 74.94 92 GLY A C 1
ATOM 711 O O . GLY A 1 92 ? -0.539 -13.094 -18.409 1.00 74.94 92 GLY A O 1
ATOM 712 N N . GLU A 1 93 ? -1.709 -11.624 -19.641 1.00 77.75 93 GLU A N 1
ATOM 713 C CA . GLU A 1 93 ? -1.976 -12.566 -20.741 1.00 77.75 93 GLU A CA 1
ATOM 714 C C . GLU A 1 93 ? -0.700 -12.990 -21.482 1.00 77.75 93 GLU A C 1
ATOM 716 O O . GLU A 1 93 ? -0.615 -14.094 -22.014 1.00 77.75 93 GLU A O 1
ATOM 721 N N . ARG A 1 94 ? 0.318 -12.121 -21.512 1.00 80.38 94 ARG A N 1
ATOM 722 C CA . ARG A 1 94 ? 1.585 -12.378 -22.210 1.00 80.38 94 ARG A CA 1
ATOM 723 C C . ARG A 1 94 ? 2.624 -13.063 -21.336 1.00 80.38 94 ARG A C 1
ATOM 725 O O . ARG A 1 94 ? 3.470 -13.783 -21.859 1.00 80.38 94 ARG A O 1
ATOM 732 N N . ILE A 1 95 ? 2.618 -12.789 -20.034 1.00 84.38 95 ILE A N 1
ATOM 733 C CA . ILE A 1 95 ? 3.666 -13.219 -19.111 1.00 84.38 95 ILE A CA 1
ATOM 734 C C . ILE A 1 95 ? 3.008 -13.762 -17.832 1.00 84.38 95 ILE A C 1
ATOM 736 O O . ILE A 1 95 ? 2.657 -12.988 -16.938 1.00 84.38 95 ILE A O 1
ATOM 740 N N . PRO A 1 96 ? 2.908 -15.093 -17.670 1.00 82.62 96 PRO A N 1
ATOM 741 C CA . PRO A 1 96 ? 2.240 -15.693 -16.513 1.00 82.62 96 PRO A CA 1
ATOM 742 C C . PRO A 1 96 ? 2.961 -15.404 -15.186 1.00 82.62 96 PRO A C 1
ATOM 744 O O . PRO A 1 96 ? 2.335 -15.367 -14.130 1.00 82.62 96 PRO A O 1
ATOM 747 N N . SER A 1 97 ? 4.274 -15.144 -15.211 1.00 84.19 97 SER A N 1
ATOM 748 C CA . SER A 1 97 ? 5.019 -14.747 -14.009 1.00 84.19 97 SER A CA 1
ATOM 749 C C . SER A 1 97 ? 4.629 -13.358 -13.496 1.00 84.19 97 SER A C 1
ATOM 751 O O . SER A 1 97 ? 4.668 -13.137 -12.284 1.00 84.19 97 SER A O 1
ATOM 753 N N . LEU A 1 98 ? 4.200 -12.445 -14.381 1.00 82.12 98 LEU A N 1
ATOM 754 C CA . LEU A 1 98 ? 3.670 -11.142 -13.979 1.00 82.12 98 LEU A CA 1
ATOM 755 C C . LEU A 1 98 ? 2.313 -11.289 -13.298 1.00 82.12 98 LEU A C 1
ATOM 757 O O . LEU A 1 98 ? 2.104 -10.622 -12.293 1.00 82.12 98 LEU A O 1
ATOM 761 N N . ALA A 1 99 ? 1.457 -12.201 -13.767 1.00 80.56 99 ALA A N 1
ATOM 762 C CA . ALA A 1 99 ? 0.159 -12.465 -13.147 1.00 80.56 99 ALA A CA 1
ATOM 763 C C . ALA A 1 99 ? 0.287 -13.032 -11.722 1.00 80.56 99 ALA A C 1
ATOM 765 O O . ALA A 1 99 ? -0.408 -12.627 -10.795 1.00 80.56 99 ALA A O 1
ATOM 766 N N . VAL A 1 100 ? 1.245 -13.937 -11.497 1.00 85.44 100 VAL A N 1
ATOM 767 C CA . VAL A 1 100 ? 1.502 -14.465 -10.144 1.00 85.44 100 VAL A CA 1
ATOM 768 C C . VAL A 1 100 ? 2.095 -13.393 -9.224 1.00 85.44 100 VAL A C 1
ATOM 770 O O . VAL A 1 100 ? 1.803 -13.361 -8.025 1.00 85.44 100 VAL A O 1
ATOM 773 N N . TRP A 1 101 ? 2.954 -12.520 -9.755 1.00 87.19 101 TRP A N 1
ATOM 774 C CA . TRP A 1 101 ? 3.543 -11.426 -8.986 1.00 87.19 101 TRP A CA 1
ATOM 775 C C . TRP A 1 101 ? 2.516 -10.334 -8.653 1.00 87.19 101 TRP A C 1
ATOM 777 O O . TRP A 1 101 ? 2.445 -9.907 -7.499 1.00 87.19 101 TRP A O 1
ATOM 787 N N . SER A 1 102 ? 1.696 -9.927 -9.625 1.00 83.94 102 SER A N 1
ATOM 788 C CA . SER A 1 102 ? 0.657 -8.905 -9.471 1.00 83.94 102 SER A CA 1
ATOM 789 C C . SER A 1 102 ? -0.363 -9.322 -8.410 1.00 83.94 102 SER A C 1
ATOM 791 O O . SER A 1 102 ? -0.698 -8.527 -7.533 1.00 83.94 102 SER A O 1
ATOM 793 N N . GLU A 1 103 ? -0.775 -10.591 -8.417 1.00 84.88 103 GLU A N 1
ATOM 794 C CA . GLU A 1 103 ? -1.677 -11.179 -7.429 1.00 84.88 103 GLU A CA 1
ATOM 795 C C . GLU A 1 103 ? -1.108 -11.056 -6.006 1.00 84.88 103 GLU A C 1
ATOM 797 O O . GLU A 1 103 ? -1.765 -10.534 -5.101 1.00 84.88 103 GLU A O 1
ATOM 802 N N . ARG A 1 104 ? 0.157 -11.454 -5.807 1.00 83.06 104 ARG A N 1
ATOM 803 C CA . ARG A 1 104 ? 0.841 -11.341 -4.504 1.00 83.06 104 ARG A CA 1
ATOM 804 C C . ARG A 1 104 ? 0.932 -9.893 -4.028 1.00 83.06 104 ARG A C 1
ATOM 806 O O . ARG A 1 104 ? 0.700 -9.616 -2.850 1.00 83.06 104 ARG A O 1
ATOM 813 N N . GLU A 1 105 ? 1.250 -8.971 -4.931 1.00 84.81 105 GLU A N 1
ATOM 814 C CA . GLU A 1 105 ? 1.393 -7.554 -4.594 1.00 84.81 105 GLU A CA 1
ATOM 815 C C . GLU A 1 105 ? 0.043 -6.910 -4.246 1.00 84.81 105 GLU A C 1
ATOM 817 O O . GLU A 1 105 ? -0.062 -6.092 -3.327 1.00 84.81 105 GLU A O 1
ATOM 822 N N . ARG A 1 106 ? -1.035 -7.330 -4.912 1.00 82.81 106 ARG A N 1
ATOM 823 C CA . ARG A 1 106 ? -2.395 -6.874 -4.603 1.00 82.81 106 ARG A CA 1
ATOM 824 C C . ARG A 1 106 ? -2.898 -7.413 -3.263 1.00 82.81 106 ARG A C 1
ATOM 826 O O . ARG A 1 106 ? -3.568 -6.674 -2.541 1.00 82.81 106 ARG A O 1
ATOM 833 N N . VAL A 1 107 ? -2.524 -8.635 -2.880 1.00 83.69 107 VAL A N 1
ATOM 834 C CA . VAL A 1 107 ? -2.781 -9.165 -1.526 1.00 83.69 107 VAL A CA 1
ATOM 835 C C . VAL A 1 107 ? -2.049 -8.344 -0.457 1.00 83.69 107 VAL A C 1
ATOM 837 O O . VAL A 1 107 ? -2.628 -8.042 0.589 1.00 83.69 107 VAL A O 1
ATOM 840 N N . LEU A 1 108 ? -0.805 -7.919 -0.712 1.00 83.50 108 LEU A N 1
ATOM 841 C CA . LEU A 1 108 ? -0.081 -7.009 0.187 1.00 83.50 108 LEU A CA 1
ATOM 842 C C . LEU A 1 108 ? -0.800 -5.661 0.338 1.00 83.50 108 LEU A C 1
ATOM 844 O O . LEU A 1 108 ? -0.937 -5.165 1.457 1.00 83.50 108 LEU A O 1
ATOM 848 N N . CYS A 1 109 ? -1.326 -5.100 -0.754 1.00 83.75 109 CYS A N 1
ATOM 849 C CA . CYS A 1 109 ? -2.136 -3.878 -0.706 1.00 83.75 109 CYS A CA 1
ATOM 850 C C . CYS A 1 109 ? -3.421 -4.070 0.120 1.00 83.75 109 CYS A C 1
ATOM 852 O O . CYS A 1 109 ? -3.770 -3.197 0.916 1.00 83.75 109 CYS A O 1
ATOM 854 N N . ALA A 1 110 ? -4.104 -5.213 -0.025 1.00 83.00 110 ALA A N 1
ATOM 855 C CA . ALA A 1 110 ? -5.279 -5.563 0.780 1.00 83.00 110 ALA A CA 1
ATOM 856 C C . ALA A 1 110 ? -4.942 -5.642 2.277 1.00 83.00 110 ALA A C 1
ATOM 858 O O . ALA A 1 110 ? -5.634 -5.042 3.097 1.00 83.00 110 ALA A O 1
ATOM 859 N N . ARG A 1 111 ? -3.830 -6.295 2.638 1.00 81.56 111 ARG A N 1
ATOM 860 C CA . ARG A 1 111 ? -3.327 -6.335 4.023 1.00 81.56 111 ARG A CA 1
ATOM 861 C C . ARG A 1 111 ? -3.011 -4.952 4.574 1.00 81.56 111 ARG A C 1
ATOM 863 O O . ARG A 1 111 ? -3.438 -4.630 5.678 1.00 81.56 111 ARG A O 1
ATOM 870 N N . TYR A 1 112 ? -2.316 -4.121 3.800 1.00 83.62 112 TYR A N 1
ATOM 871 C CA . TYR A 1 112 ? -2.026 -2.743 4.193 1.00 83.62 112 TYR A CA 1
ATOM 872 C C . TYR A 1 112 ? -3.312 -1.964 4.506 1.00 83.62 112 TYR A C 1
ATOM 874 O O . TYR A 1 112 ? -3.394 -1.276 5.524 1.00 83.62 112 TYR A O 1
ATOM 882 N N . ALA A 1 113 ? -4.330 -2.091 3.647 1.00 83.19 113 ALA A N 1
ATOM 883 C CA . ALA A 1 113 ? -5.613 -1.431 3.853 1.00 83.19 113 ALA A CA 1
ATOM 884 C C . ALA A 1 113 ? -6.313 -1.922 5.127 1.00 83.19 113 ALA A C 1
ATOM 886 O O . ALA A 1 113 ? -6.798 -1.099 5.900 1.00 83.19 113 ALA A O 1
ATOM 887 N N . ALA A 1 114 ? -6.300 -3.232 5.390 1.00 82.81 114 ALA A N 1
ATOM 888 C CA . ALA A 1 114 ? -6.863 -3.803 6.611 1.00 82.81 114 ALA A CA 1
ATOM 889 C C . ALA A 1 114 ? -6.192 -3.251 7.878 1.00 82.81 114 ALA A C 1
ATOM 891 O O . ALA A 1 114 ? -6.882 -2.806 8.791 1.00 82.81 114 ALA A O 1
ATOM 892 N N . VAL A 1 115 ? -4.857 -3.189 7.905 1.00 83.62 115 VAL A N 1
ATOM 893 C CA . VAL A 1 115 ? -4.107 -2.612 9.035 1.00 83.62 115 VAL A CA 1
ATOM 894 C C . VAL A 1 115 ? -4.458 -1.137 9.243 1.00 83.62 115 VAL A C 1
ATOM 896 O O . VAL A 1 115 ? -4.589 -0.683 10.379 1.00 83.62 115 VAL A O 1
ATOM 899 N N . GLN A 1 116 ? -4.640 -0.368 8.167 1.00 82.69 116 GLN A N 1
ATOM 900 C CA . GLN A 1 116 ? -5.021 1.040 8.296 1.00 82.69 116 GLN A CA 1
ATOM 901 C C . GLN A 1 116 ? -6.446 1.241 8.810 1.00 82.69 116 GLN A C 1
ATOM 903 O O . GLN A 1 116 ? -6.683 2.149 9.608 1.00 82.69 116 GLN A O 1
ATOM 908 N N . VAL A 1 117 ? -7.393 0.409 8.376 1.00 82.19 117 VAL A N 1
ATOM 909 C CA . VAL A 1 117 ? -8.751 0.409 8.936 1.00 82.19 117 VAL A CA 1
ATOM 910 C C . VAL A 1 117 ? -8.707 0.066 10.424 1.00 82.19 117 VAL A C 1
ATOM 912 O O . VAL A 1 117 ? -9.312 0.777 11.222 1.00 82.19 117 VAL A O 1
ATOM 915 N N . ASP A 1 118 ? -7.938 -0.954 10.810 1.00 82.88 118 ASP A N 1
ATOM 916 C CA . ASP A 1 118 ? -7.807 -1.380 12.207 1.00 82.88 118 ASP A CA 1
ATOM 917 C C . ASP A 1 118 ? -7.236 -0.278 13.101 1.00 82.88 118 ASP A C 1
ATOM 919 O O . ASP A 1 118 ? -7.796 0.033 14.150 1.00 82.88 118 ASP A O 1
ATOM 923 N N . ARG A 1 119 ? -6.186 0.410 12.643 1.00 82.12 119 ARG A N 1
ATOM 924 C CA . ARG A 1 119 ? -5.611 1.556 13.361 1.00 82.12 119 ARG A CA 1
ATOM 925 C C . ARG A 1 119 ? -6.610 2.687 13.570 1.00 82.12 119 ARG A C 1
ATOM 927 O O . ARG A 1 119 ? -6.661 3.258 14.657 1.00 82.12 119 ARG A O 1
ATOM 934 N N . ARG A 1 120 ? -7.396 3.027 12.542 1.00 80.75 120 ARG A N 1
ATOM 935 C CA . ARG A 1 120 ? -8.436 4.059 12.669 1.00 80.75 120 ARG A CA 1
ATOM 936 C C . ARG A 1 120 ? -9.543 3.623 13.618 1.00 80.75 120 ARG A C 1
ATOM 938 O O . ARG A 1 120 ? -10.004 4.436 14.414 1.00 80.75 120 ARG A O 1
ATOM 945 N N . LEU A 1 121 ? -9.956 2.361 13.553 1.00 81.88 121 LEU A N 1
ATOM 946 C CA . LEU A 1 121 ? -10.975 1.816 14.440 1.00 81.88 121 LEU A CA 1
ATOM 947 C C . LEU A 1 121 ? -10.514 1.844 15.902 1.00 81.88 121 LEU A C 1
ATOM 949 O O . LEU A 1 121 ? -11.257 2.317 16.755 1.00 81.88 121 LEU A O 1
ATOM 953 N N . GLN A 1 122 ? -9.286 1.403 16.185 1.00 83.81 122 GLN A N 1
ATOM 954 C CA . GLN A 1 122 ? -8.704 1.450 17.531 1.00 83.81 122 GLN A CA 1
ATOM 955 C C . GLN A 1 122 ? -8.641 2.884 18.065 1.00 83.81 122 GLN A C 1
ATOM 957 O O . GLN A 1 122 ? -9.150 3.143 19.149 1.00 83.81 122 GLN A O 1
ATOM 962 N N . ALA A 1 123 ? -8.156 3.840 17.266 1.00 83.88 123 ALA A N 1
ATOM 963 C CA . ALA A 1 123 ? -8.119 5.247 17.669 1.00 83.88 123 ALA A CA 1
ATOM 964 C C . ALA A 1 123 ? -9.516 5.822 17.988 1.00 83.88 123 ALA A C 1
ATOM 966 O O . ALA A 1 123 ? -9.674 6.582 18.942 1.00 83.88 123 ALA A O 1
ATOM 967 N N . ASN A 1 124 ? -10.540 5.446 17.212 1.00 83.94 124 ASN A N 1
ATOM 968 C CA . ASN A 1 124 ? -11.929 5.828 17.484 1.00 83.94 124 ASN A CA 1
ATOM 969 C C . ASN A 1 124 ? -12.449 5.206 18.792 1.00 83.94 124 ASN A C 1
ATOM 971 O O . ASN A 1 124 ? -13.127 5.880 19.568 1.00 83.94 124 ASN A O 1
ATOM 975 N N . LEU A 1 125 ? -12.145 3.928 19.041 1.00 85.06 125 LEU A N 1
ATOM 976 C CA . LEU A 1 125 ? -12.557 3.225 20.259 1.00 85.06 125 LEU A CA 1
ATOM 977 C C . LEU A 1 125 ? -11.892 3.811 21.508 1.00 85.06 125 LEU A C 1
ATOM 979 O O . LEU A 1 125 ? -12.577 4.003 22.511 1.00 85.06 125 LEU A O 1
ATOM 983 N N . ASP A 1 126 ? -10.605 4.146 21.431 1.00 87.44 126 ASP A N 1
ATOM 984 C CA . ASP A 1 126 ? -9.859 4.766 22.528 1.00 87.44 126 ASP A CA 1
ATOM 985 C C . ASP A 1 126 ? -10.422 6.153 22.868 1.00 87.44 126 ASP A C 1
ATOM 987 O O . ASP A 1 126 ? -10.647 6.469 24.039 1.00 87.44 126 ASP A O 1
ATOM 991 N N . LEU A 1 127 ? -10.747 6.960 21.848 1.00 86.19 127 LEU A N 1
ATOM 992 C CA . LEU A 1 127 ? -11.417 8.244 22.057 1.00 86.19 127 LEU A CA 1
ATOM 993 C C . LEU A 1 127 ? -12.792 8.050 22.712 1.00 86.19 127 LEU A C 1
ATOM 995 O O . LEU A 1 127 ? -13.097 8.706 23.707 1.00 86.19 127 LEU A O 1
ATOM 999 N N . ALA A 1 128 ? -13.613 7.132 22.200 1.00 87.25 128 ALA A N 1
ATOM 1000 C CA . ALA A 1 128 ? -14.935 6.862 22.760 1.00 87.25 128 ALA A CA 1
ATOM 1001 C C . ALA A 1 128 ? -14.867 6.359 24.213 1.00 87.25 128 ALA A C 1
ATOM 1003 O O . ALA A 1 128 ? -15.725 6.710 25.022 1.00 87.25 128 ALA A O 1
ATOM 1004 N N . ALA A 1 129 ? -13.851 5.562 24.554 1.00 89.38 129 ALA A N 1
ATOM 1005 C CA . ALA A 1 129 ? -13.601 5.129 25.923 1.00 89.38 129 ALA A CA 1
ATOM 1006 C C . ALA A 1 129 ? -13.234 6.316 26.825 1.00 89.38 129 ALA A C 1
ATOM 1008 O O . ALA A 1 129 ? -13.829 6.455 27.892 1.00 89.38 129 ALA A O 1
ATOM 1009 N N . SER A 1 130 ? -12.344 7.207 26.369 1.00 89.81 130 SER A N 1
ATOM 1010 C CA . SER A 1 130 ? -11.945 8.401 27.130 1.00 89.81 130 SER A CA 1
ATOM 1011 C C . SER A 1 130 ? -13.126 9.330 27.436 1.00 89.81 130 SE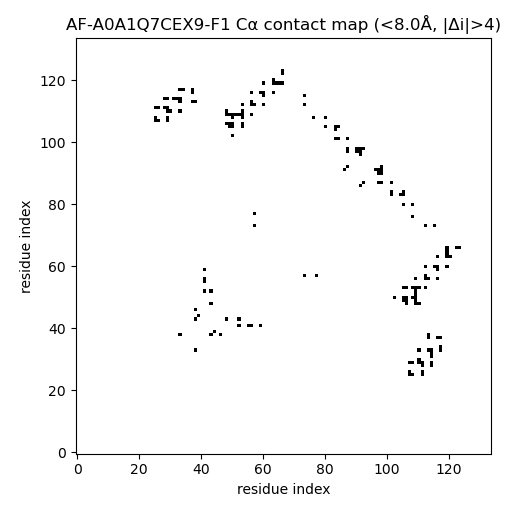R A C 1
ATOM 1013 O O . SER A 1 130 ? 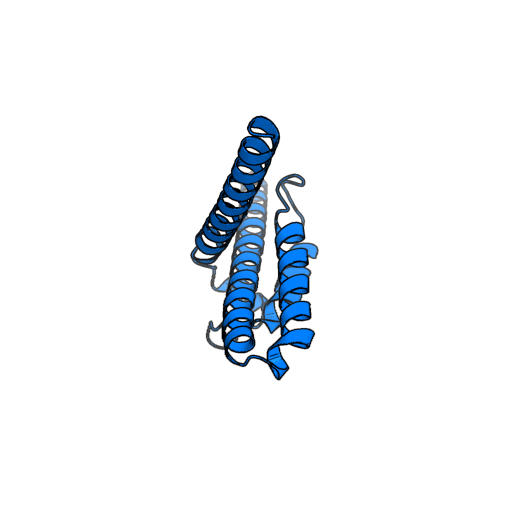-13.260 9.808 28.560 1.00 89.81 130 SER A O 1
ATOM 1015 N N . LEU A 1 131 ? -14.039 9.505 26.473 1.00 89.44 131 LEU A N 1
ATOM 1016 C CA . LEU A 1 131 ? -15.239 10.327 26.638 1.00 89.44 131 LEU A CA 1
ATOM 1017 C C . LEU A 1 131 ? -16.256 9.717 27.612 1.00 89.44 131 LEU A C 1
ATOM 1019 O O . LEU A 1 131 ? -17.016 10.457 28.219 1.00 89.44 131 LEU A O 1
ATOM 1023 N N . ARG A 1 132 ? -16.293 8.385 27.758 1.00 87.75 132 ARG A N 1
ATOM 1024 C CA . ARG A 1 132 ? -17.178 7.692 28.717 1.00 87.75 132 ARG A CA 1
ATOM 1025 C C . ARG A 1 132 ? -16.620 7.645 30.137 1.00 87.75 132 ARG A C 1
ATOM 1027 O O . ARG A 1 132 ? -17.371 7.354 31.060 1.00 87.75 132 ARG A O 1
ATOM 1034 N N . SER A 1 133 ? -15.314 7.846 30.298 1.00 83.25 133 SER A N 1
ATOM 1035 C CA . SER A 1 133 ? -14.648 7.903 31.604 1.00 83.25 133 SER A CA 1
ATOM 1036 C C . SER A 1 133 ? -14.631 9.303 32.234 1.00 83.25 133 SER A C 1
ATOM 1038 O O . SER A 1 133 ? -14.102 9.448 33.335 1.00 83.25 133 SER A O 1
ATOM 1040 N N . CYS A 1 134 ? -15.181 10.310 31.547 1.00 62.59 134 CYS A N 1
ATOM 1041 C CA . CYS A 1 134 ? -15.425 11.661 32.059 1.00 62.59 134 CYS A CA 1
ATOM 1042 C C . CYS A 1 134 ? -16.878 11.809 32.520 1.00 62.59 134 CYS A C 1
ATOM 1044 O O . CYS A 1 134 ? -17.082 12.518 33.528 1.00 62.59 134 CYS A O 1
#

Solvent-accessible surface area (backbone atoms only — not comparable to full-atom values): 7419 Å² total; per-residue (Å²): 111,69,67,60,52,53,50,51,53,50,52,53,51,51,51,50,50,51,53,54,50,51,52,49,51,48,52,56,50,30,67,49,87,62,55,69,67,52,39,57,75,55,67,39,72,89,79,57,74,48,49,72,45,30,60,56,30,49,49,52,40,73,69,48,77,70,93,57,84,88,66,75,63,59,60,63,51,52,53,50,49,51,50,43,52,50,48,31,72,74,40,22,88,81,34,66,70,50,37,59,49,40,51,55,52,33,25,42,52,20,37,33,37,44,34,52,37,41,54,46,52,50,57,51,50,56,51,55,50,56,66,72,75,106

Foldseek 3Di:
DVVVVVVVVVVVVVVVVVVVVVVVVLLVLLPDDFDVVLCVQLVPPPPQQWLVSLVVLVVLLVVQDAPPVVPPPLVVLVVVLVVLVVCCVVCCVPDVVSVVVSRVSSSSSSSNSSSSSRVSVVVVVVVVVVVVVD

Radius of gyration: 18.6 Å; Cα contacts (8 Å, |Δi|>4): 94; chains: 1; bounding box: 48×34×54 Å

Mean predicted aligned error: 8.21 Å

Secondary structure (DSSP, 8-state):
-HHHHHHHHHHHHHHHHHHHHHHHHHHHHHTSPPPHHHHHHTT-GGG---TTHHHHHHHHHHHSPPSSTT--THHHHHHHHHHHHHHHHHHTTT-HHHHHHHHHHHHHHHHHHHHHHHHHHHHHHHHHHHHH--